Protein AF-A0A0C3DZY3-F1 (afdb_monomer)

Solvent-accessible surface area (backbone atoms only — not comparable to full-atom values): 6320 Å² total; per-residue (Å²): 112,65,68,60,52,43,50,52,50,51,50,52,54,50,50,50,52,51,51,50,52,54,48,48,47,70,69,43,46,67,50,62,74,45,89,47,28,60,56,54,51,50,45,62,48,56,30,46,71,73,83,87,64,98,53,84,82,72,63,74,78,63,90,60,77,41,73,50,21,63,63,19,78,46,62,84,58,10,46,63,17,45,40,34,46,36,51,61,51,42,72,38,86,86,43,59,75,80,40,75,56,77,84,72,85,82,128

Nearest PDB structures (foldseek):
  6nts-assembly1_B  TM=2.806E-01  e=8.497E+00  Homo sapiens

Structure (mmCIF, N/CA/C/O backbone):
data_AF-A0A0C3DZY3-F1
#
_entry.id   AF-A0A0C3DZY3-F1
#
loop_
_atom_site.group_PDB
_atom_site.id
_atom_site.type_symbol
_atom_site.label_atom_id
_atom_site.label_alt_id
_atom_site.label_comp_id
_atom_site.label_asym_id
_atom_site.label_entity_id
_atom_site.label_seq_id
_atom_site.pdbx_PDB_ins_code
_atom_site.Cartn_x
_atom_site.Cartn_y
_atom_site.Cartn_z
_atom_site.occupancy
_atom_site.B_iso_or_equiv
_atom_site.auth_seq_id
_atom_site.auth_comp_id
_atom_site.auth_asym_id
_atom_site.auth_atom_id
_atom_site.pdbx_PDB_model_num
ATOM 1 N N . LEU A 1 1 ? 7.728 0.958 -27.392 1.00 78.38 1 LEU A N 1
ATOM 2 C CA . LEU A 1 1 ? 7.209 -0.071 -26.456 1.00 78.38 1 LEU A CA 1
ATOM 3 C C . LEU A 1 1 ? 7.589 0.214 -25.000 1.00 78.38 1 LEU A C 1
ATOM 5 O O . LEU A 1 1 ? 6.711 0.138 -24.155 1.00 78.38 1 LEU A O 1
ATOM 9 N N . TRP A 1 2 ? 8.848 0.576 -24.707 1.00 82.50 2 TRP A N 1
ATOM 10 C CA . TRP A 1 2 ? 9.307 0.915 -23.348 1.00 82.50 2 TRP A CA 1
ATOM 11 C C . TRP A 1 2 ? 8.465 2.015 -22.681 1.00 82.50 2 TRP A C 1
ATOM 13 O O . TRP A 1 2 ? 7.887 1.762 -21.636 1.00 82.50 2 TRP A O 1
ATOM 23 N N . LEU A 1 3 ? 8.268 3.159 -23.349 1.00 83.75 3 LEU A N 1
ATOM 24 C CA . LEU A 1 3 ? 7.469 4.268 -22.809 1.00 83.75 3 LEU A CA 1
ATOM 25 C C . LEU A 1 3 ? 6.047 3.843 -22.402 1.00 83.75 3 LEU A C 1
ATOM 27 O O . LEU A 1 3 ? 5.589 4.187 -21.322 1.00 83.75 3 LEU A O 1
ATOM 31 N N . VAL A 1 4 ? 5.363 3.059 -23.241 1.00 87.94 4 VAL A N 1
ATOM 32 C CA . VAL A 1 4 ? 4.009 2.558 -22.941 1.00 87.94 4 VAL A CA 1
ATOM 33 C C . VAL A 1 4 ? 4.025 1.648 -21.711 1.00 87.94 4 VAL A C 1
ATOM 35 O O . VAL A 1 4 ? 3.146 1.761 -20.865 1.00 87.94 4 VAL A O 1
ATOM 38 N N . ARG A 1 5 ? 5.038 0.783 -21.573 1.00 82.94 5 ARG A N 1
ATOM 39 C CA . ARG A 1 5 ? 5.204 -0.071 -20.386 1.00 82.94 5 ARG A CA 1
ATOM 40 C C . ARG A 1 5 ? 5.460 0.756 -19.126 1.00 82.94 5 ARG A C 1
ATOM 42 O O . ARG A 1 5 ? 4.826 0.487 -18.115 1.00 82.94 5 ARG A O 1
ATOM 49 N N . SER A 1 6 ? 6.320 1.772 -19.199 1.00 81.12 6 SER A N 1
ATOM 50 C CA . SER A 1 6 ? 6.591 2.676 -18.076 1.00 81.12 6 SER A CA 1
ATOM 51 C C . SER A 1 6 ? 5.346 3.468 -17.670 1.00 81.12 6 SER A C 1
ATOM 53 O O . SER A 1 6 ? 5.049 3.553 -16.487 1.00 81.12 6 SER A O 1
ATOM 55 N N . ILE A 1 7 ? 4.573 3.983 -18.634 1.00 83.44 7 ILE A N 1
ATOM 56 C CA . ILE A 1 7 ? 3.311 4.687 -18.356 1.00 83.44 7 ILE A CA 1
ATOM 57 C C . ILE A 1 7 ? 2.300 3.750 -17.690 1.00 83.44 7 ILE A C 1
ATOM 59 O O . ILE A 1 7 ? 1.706 4.117 -16.682 1.00 83.44 7 ILE A O 1
ATOM 63 N N . LEU A 1 8 ? 2.106 2.541 -18.228 1.00 87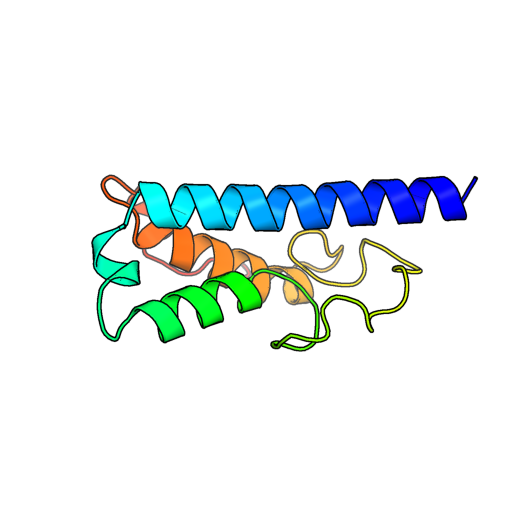.19 8 LEU A N 1
ATOM 64 C CA . LEU A 1 8 ? 1.185 1.567 -17.637 1.00 87.19 8 LEU A CA 1
ATOM 65 C C . LEU A 1 8 ? 1.608 1.194 -16.215 1.00 87.19 8 LEU A C 1
ATOM 67 O O . LEU A 1 8 ? 0.767 1.160 -15.324 1.00 87.19 8 LEU A O 1
ATOM 71 N N . TRP A 1 9 ? 2.900 0.954 -15.993 1.00 83.00 9 TRP A N 1
ATOM 72 C CA . TRP A 1 9 ? 3.432 0.660 -14.665 1.00 83.00 9 TRP A CA 1
ATOM 73 C C . TRP A 1 9 ? 3.164 1.794 -13.672 1.00 83.00 9 TRP A C 1
ATOM 75 O O . TRP A 1 9 ? 2.654 1.546 -12.581 1.00 83.00 9 TRP A O 1
ATOM 85 N N . GLU A 1 10 ? 3.431 3.040 -14.066 1.00 82.62 10 GLU A N 1
ATOM 86 C CA . GLU A 1 10 ? 3.145 4.204 -13.228 1.00 82.62 10 GLU A CA 1
ATOM 87 C C . GLU A 1 10 ? 1.651 4.363 -12.936 1.00 82.62 10 GLU A C 1
ATOM 89 O O . GLU A 1 10 ? 1.286 4.646 -11.796 1.00 82.62 10 GLU A O 1
ATOM 94 N N . LEU A 1 11 ? 0.777 4.110 -13.917 1.00 86.56 11 LEU A N 1
ATOM 95 C CA . LEU A 1 11 ? -0.672 4.121 -13.710 1.00 86.56 11 LEU A CA 1
ATOM 96 C C . LEU A 1 11 ? -1.113 3.052 -12.707 1.00 86.56 11 LEU A C 1
ATOM 98 O O . LEU A 1 11 ? -1.892 3.362 -11.811 1.00 86.56 11 LEU A O 1
ATOM 102 N N . TYR A 1 12 ? -0.599 1.824 -12.808 1.00 86.06 12 TYR A N 1
ATOM 103 C CA . TYR A 1 12 ? -0.908 0.767 -11.841 1.00 86.06 12 TYR A CA 1
ATOM 104 C C . TYR A 1 12 ? -0.416 1.118 -10.437 1.00 86.06 12 TYR A C 1
ATOM 106 O O . TYR A 1 12 ? -1.167 0.978 -9.472 1.00 86.06 12 TYR A O 1
ATOM 114 N N . LYS A 1 13 ? 0.817 1.624 -10.321 1.00 84.19 13 LYS A N 1
ATOM 115 C CA . LYS A 1 13 ? 1.394 2.064 -9.045 1.00 84.19 13 LYS A CA 1
ATOM 116 C C . LYS A 1 13 ? 0.548 3.172 -8.415 1.00 84.19 13 LYS A C 1
ATOM 118 O O . LYS A 1 13 ? 0.248 3.116 -7.225 1.00 84.19 13 LYS A O 1
ATOM 123 N N . LEU A 1 14 ? 0.146 4.163 -9.209 1.00 85.44 14 LEU A N 1
ATOM 124 C CA . LEU A 1 14 ? -0.666 5.284 -8.751 1.00 85.44 14 LEU A CA 1
ATOM 125 C C . LEU A 1 14 ? -2.082 4.844 -8.363 1.00 85.44 14 LEU A C 1
ATOM 127 O O . LEU A 1 14 ? -2.576 5.246 -7.313 1.00 85.44 14 LEU A O 1
ATOM 131 N N . ASN A 1 15 ? -2.711 3.990 -9.171 1.00 90.62 15 ASN A N 1
ATOM 132 C CA . ASN A 1 15 ? -4.035 3.450 -8.880 1.00 90.62 15 ASN A CA 1
ATOM 133 C C . ASN A 1 15 ? -4.033 2.677 -7.558 1.00 90.62 15 ASN A C 1
ATOM 135 O O . ASN A 1 15 ? -4.843 2.964 -6.683 1.00 90.62 15 ASN A O 1
ATOM 139 N N . PHE A 1 16 ? -3.053 1.790 -7.362 1.00 89.62 16 PHE A N 1
ATOM 140 C CA . PHE A 1 16 ? -2.905 1.046 -6.114 1.00 89.62 16 PHE A CA 1
ATOM 141 C C . PHE A 1 16 ? -2.697 1.967 -4.901 1.00 89.62 16 PHE A C 1
ATOM 143 O O . PHE A 1 16 ? -3.296 1.740 -3.854 1.00 89.62 16 PHE A O 1
ATOM 150 N N . ARG A 1 17 ? -1.906 3.046 -5.031 1.00 88.69 17 ARG A N 1
ATOM 151 C CA . ARG A 1 17 ? -1.749 4.057 -3.965 1.00 88.69 17 ARG A CA 1
ATOM 152 C C . ARG A 1 17 ? -3.091 4.683 -3.572 1.00 88.69 17 ARG A C 1
ATOM 154 O O . ARG A 1 17 ? -3.379 4.799 -2.382 1.00 88.69 17 ARG A O 1
ATOM 161 N N . TYR A 1 18 ? -3.902 5.086 -4.551 1.00 89.31 18 TYR A N 1
ATOM 162 C CA . TYR A 1 18 ? -5.211 5.698 -4.296 1.00 89.31 18 TYR A CA 1
ATOM 163 C C . TYR A 1 18 ? -6.219 4.709 -3.715 1.00 89.31 18 TYR A C 1
ATOM 165 O O . TYR A 1 18 ? -6.937 5.060 -2.780 1.00 89.31 18 TYR A O 1
ATOM 173 N N . GLU A 1 19 ? -6.256 3.483 -4.235 1.00 94.94 19 GLU A N 1
ATOM 174 C CA . GLU A 1 19 ? -7.107 2.415 -3.713 1.00 94.94 19 GLU A CA 1
ATOM 175 C C . GLU A 1 19 ? -6.737 2.083 -2.269 1.00 94.94 19 GLU A C 1
ATOM 177 O O . GLU A 1 19 ? -7.619 2.045 -1.416 1.00 94.94 19 GLU A O 1
ATOM 182 N N . LEU A 1 20 ? -5.443 1.934 -1.967 1.00 94.19 20 LEU A N 1
ATOM 183 C CA . LEU A 1 20 ? -4.971 1.672 -0.611 1.00 94.19 20 LEU A CA 1
ATOM 184 C C . LEU A 1 20 ? -5.317 2.821 0.342 1.00 94.19 20 LEU A C 1
ATOM 186 O O . LEU A 1 20 ? -5.773 2.572 1.450 1.00 94.19 20 LEU A O 1
ATOM 190 N N . TYR A 1 21 ? -5.161 4.071 -0.096 1.00 92.38 21 TYR A N 1
ATOM 191 C CA . TYR A 1 21 ? -5.549 5.250 0.683 1.00 92.38 21 TYR A CA 1
ATOM 192 C C . TYR A 1 21 ? -7.049 5.304 0.979 1.00 92.38 21 TYR A C 1
ATOM 194 O O . TYR A 1 21 ? -7.452 5.542 2.118 1.00 92.38 21 TYR A O 1
ATOM 202 N N . ALA A 1 22 ? -7.888 5.088 -0.035 1.00 94.44 22 ALA A N 1
ATOM 203 C CA . ALA A 1 22 ? -9.336 5.075 0.136 1.00 94.44 22 ALA A CA 1
ATOM 204 C C . ALA A 1 22 ? -9.782 3.915 1.038 1.00 94.44 22 ALA A C 1
ATOM 206 O O . ALA A 1 22 ? -10.660 4.088 1.888 1.00 94.44 22 ALA A O 1
ATOM 207 N N . LEU A 1 23 ? -9.152 2.751 0.874 1.00 96.06 23 LEU A N 1
ATOM 208 C CA . LEU A 1 23 ? -9.425 1.558 1.659 1.00 96.06 23 LEU A CA 1
ATOM 209 C C . LEU A 1 23 ? -9.043 1.760 3.126 1.00 96.06 23 LEU A C 1
ATOM 211 O O . LEU A 1 23 ? -9.878 1.552 4.000 1.00 96.06 23 LEU A O 1
ATOM 215 N N . ASP A 1 24 ? -7.833 2.247 3.391 1.00 95.31 24 ASP A N 1
ATOM 216 C CA . ASP A 1 24 ? -7.352 2.533 4.740 1.00 95.31 24 ASP A CA 1
ATOM 217 C C . ASP A 1 24 ? -8.257 3.549 5.457 1.00 95.31 24 ASP A C 1
ATOM 219 O O . ASP A 1 24 ? -8.697 3.314 6.581 1.00 95.31 24 ASP A O 1
ATOM 223 N N . ARG A 1 25 ? -8.672 4.616 4.762 1.00 93.38 25 ARG A N 1
ATOM 224 C CA . ARG A 1 25 ? -9.658 5.580 5.279 1.00 93.38 25 ARG A CA 1
ATOM 225 C C . ARG A 1 25 ? -11.006 4.979 5.632 1.00 93.38 25 ARG A C 1
ATOM 227 O O . ARG A 1 25 ? -11.654 5.443 6.565 1.00 93.38 25 ARG A O 1
ATOM 234 N N . THR A 1 26 ? -11.447 3.997 4.858 1.00 95.12 26 THR A N 1
ATOM 235 C CA . THR A 1 26 ? -12.743 3.347 5.065 1.00 95.12 26 THR A CA 1
ATOM 236 C C . THR A 1 26 ? -12.683 2.361 6.229 1.00 95.12 26 THR A C 1
ATOM 238 O O . THR A 1 26 ? -13.655 2.224 6.965 1.00 95.12 26 THR A O 1
ATOM 241 N N . ILE A 1 27 ? -11.548 1.682 6.399 1.00 94.88 27 ILE A N 1
ATOM 242 C CA . ILE A 1 27 ? -11.365 0.636 7.405 1.00 94.88 27 ILE A CA 1
ATOM 243 C C . ILE A 1 27 ? -11.048 1.219 8.790 1.00 94.88 27 ILE A C 1
ATOM 245 O O . ILE A 1 27 ? -11.596 0.741 9.782 1.00 94.88 27 ILE A O 1
ATOM 249 N N . VAL A 1 28 ? -10.198 2.248 8.868 1.00 92.44 28 VAL A N 1
ATOM 250 C CA . VAL A 1 28 ? -9.803 2.908 10.128 1.00 92.44 28 VAL A CA 1
ATOM 251 C C . VAL A 1 28 ? -10.155 4.405 10.127 1.00 92.44 28 VAL A C 1
ATOM 253 O O . VAL A 1 28 ? -9.271 5.254 10.263 1.00 92.44 28 VAL A O 1
ATOM 256 N N . PRO A 1 29 ? -11.442 4.781 9.984 1.00 92.06 29 PRO A N 1
ATOM 257 C CA . PRO A 1 29 ? -11.844 6.184 9.839 1.00 92.06 29 PRO A CA 1
ATOM 258 C C . PRO A 1 29 ? -11.432 7.058 11.034 1.00 92.06 29 PRO A C 1
ATOM 260 O O . PRO A 1 29 ? -11.100 8.230 10.851 1.00 92.06 29 PRO A O 1
ATOM 263 N N . ASP A 1 30 ? -11.374 6.486 12.240 1.00 89.62 30 ASP A N 1
ATOM 264 C CA . ASP A 1 30 ? -10.990 7.197 13.464 1.00 89.62 30 ASP A CA 1
ATOM 265 C C . ASP A 1 30 ? -9.525 7.669 13.436 1.00 89.62 30 ASP A C 1
ATOM 267 O O . ASP A 1 30 ? -9.228 8.803 13.824 1.00 89.62 30 ASP A O 1
ATOM 271 N N . CYS A 1 31 ? -8.606 6.867 12.885 1.00 85.56 31 CYS A N 1
ATOM 272 C CA . CYS A 1 31 ? -7.203 7.265 12.705 1.00 85.56 31 CYS A CA 1
ATOM 273 C C . CYS A 1 31 ? -7.069 8.468 11.757 1.00 85.56 31 CYS A C 1
ATOM 275 O O . CYS A 1 31 ? -6.152 9.275 11.892 1.00 85.56 31 CYS A O 1
ATOM 277 N N . TRP A 1 32 ? -8.011 8.641 10.825 1.00 88.12 32 TRP A N 1
ATOM 278 C CA . TRP A 1 32 ? -8.029 9.756 9.875 1.00 88.12 32 TRP A CA 1
ATOM 279 C C . TRP A 1 32 ? -8.772 11.000 10.371 1.00 88.12 32 TRP A C 1
ATOM 281 O O . TRP A 1 32 ? -8.577 12.080 9.809 1.00 88.12 32 TRP A O 1
ATOM 291 N N . ALA A 1 33 ? -9.608 10.870 11.402 1.00 86.50 33 ALA A N 1
ATOM 292 C CA . ALA A 1 33 ? -10.352 11.974 12.008 1.00 86.50 33 ALA A CA 1
ATOM 293 C C . ALA A 1 33 ? -9.608 12.646 13.180 1.00 86.50 33 ALA A C 1
ATOM 295 O O . ALA A 1 33 ? -10.016 13.708 13.649 1.00 86.50 33 ALA A O 1
ATOM 296 N N . THR A 1 34 ? -8.523 12.037 13.659 1.00 86.94 34 THR A N 1
ATOM 297 C CA . THR A 1 34 ? -7.764 12.470 14.841 1.00 86.94 34 THR A CA 1
ATOM 298 C C . THR A 1 34 ? -6.417 13.099 14.468 1.00 86.94 34 THR A C 1
ATOM 300 O O . THR A 1 34 ? -6.067 13.260 13.296 1.00 86.94 34 THR A O 1
ATOM 303 N N . SER A 1 35 ? -5.613 13.452 15.477 1.00 82.69 35 SER A N 1
ATOM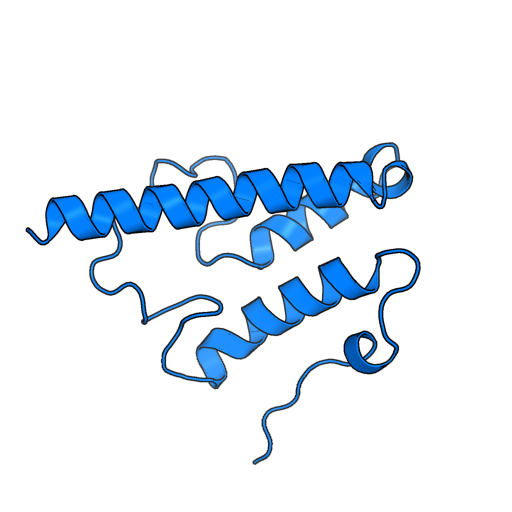 304 C CA . SER A 1 35 ? -4.227 13.901 15.286 1.00 82.69 35 SER A CA 1
ATOM 305 C C . SER A 1 35 ? -3.316 12.839 14.656 1.00 82.69 35 SER A C 1
ATOM 307 O O . SER A 1 35 ? -2.226 13.179 14.196 1.00 82.69 35 SER A O 1
ATOM 309 N N . GLU A 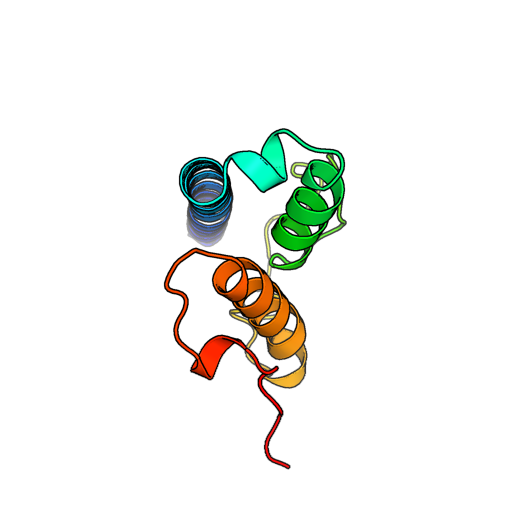1 36 ? -3.748 11.575 14.609 1.00 85.00 36 GLU A N 1
ATOM 310 C CA . GLU A 1 36 ? -2.997 10.458 14.024 1.00 85.00 36 GLU A CA 1
ATOM 311 C C . GLU A 1 36 ? -3.024 10.450 12.491 1.00 85.00 36 GLU A C 1
ATOM 313 O O . GLU A 1 36 ? -2.177 9.808 11.872 1.00 85.00 36 GLU A O 1
ATOM 318 N N . ALA A 1 37 ? -3.902 11.238 11.860 1.00 87.25 37 ALA A N 1
ATOM 319 C CA . ALA A 1 37 ? -4.059 11.267 10.407 1.00 87.25 37 ALA A CA 1
ATOM 320 C C . ALA A 1 37 ? -2.746 11.575 9.669 1.00 87.25 37 ALA A C 1
ATOM 322 O O . ALA A 1 37 ? -2.479 11.038 8.595 1.00 87.25 37 ALA A O 1
ATOM 323 N N . ARG A 1 38 ? -1.887 12.421 10.257 1.00 87.31 38 ARG A N 1
ATOM 324 C CA . ARG A 1 38 ? -0.566 12.739 9.694 1.00 87.31 38 ARG A CA 1
ATOM 325 C C . ARG A 1 38 ? 0.393 11.554 9.779 1.00 87.31 38 ARG A C 1
ATOM 327 O O . ARG A 1 38 ? 1.153 11.329 8.838 1.00 87.31 38 ARG A O 1
ATOM 334 N N . SER A 1 39 ? 0.364 10.814 10.884 1.00 88.50 39 SER A N 1
ATOM 335 C CA . SER A 1 39 ? 1.179 9.612 11.071 1.00 88.50 39 SER A CA 1
ATOM 336 C C . SER A 1 39 ? 0.729 8.518 10.107 1.00 88.50 39 SER A C 1
ATOM 338 O O . SER A 1 39 ? 1.565 7.964 9.401 1.00 88.50 39 SER A O 1
ATOM 340 N N . GLN A 1 40 ? -0.586 8.312 9.973 1.00 90.25 40 GLN A N 1
ATOM 341 C CA . GLN A 1 40 ? -1.169 7.365 9.021 1.00 90.25 40 GLN A CA 1
ATOM 342 C C . GLN A 1 40 ? -0.807 7.715 7.574 1.00 90.25 40 GLN A C 1
ATOM 344 O O . GLN A 1 40 ? -0.383 6.861 6.800 1.00 90.25 40 GLN A O 1
ATOM 349 N N . GLN A 1 41 ? -0.888 8.999 7.214 1.00 89.81 41 GLN A N 1
ATOM 350 C CA . GLN A 1 41 ? -0.478 9.467 5.895 1.00 89.81 41 GLN A CA 1
ATOM 351 C C . GLN A 1 41 ? 1.026 9.261 5.653 1.00 89.81 41 GLN A C 1
ATOM 353 O O . GLN A 1 41 ? 1.418 8.827 4.572 1.00 89.81 41 GLN A O 1
ATOM 358 N N . THR A 1 42 ? 1.869 9.549 6.649 1.00 89.62 42 THR A N 1
ATOM 359 C CA . THR A 1 42 ? 3.321 9.315 6.567 1.00 89.62 42 THR A CA 1
ATOM 360 C C . THR A 1 42 ? 3.631 7.835 6.357 1.00 89.62 42 THR A C 1
ATOM 362 O O . THR A 1 42 ? 4.427 7.498 5.483 1.00 89.62 42 THR A O 1
ATOM 365 N N . LEU A 1 43 ? 2.966 6.956 7.109 1.00 91.56 43 LEU A N 1
ATOM 366 C CA . LEU A 1 43 ? 3.107 5.510 6.982 1.00 91.56 43 LEU A CA 1
ATOM 367 C C . LEU A 1 43 ? 2.647 5.017 5.606 1.00 91.56 43 LEU A C 1
ATOM 369 O O . LEU A 1 43 ? 3.330 4.222 4.972 1.00 91.56 43 LEU A O 1
ATOM 373 N N . LEU A 1 44 ? 1.533 5.538 5.088 1.00 91.44 44 LEU A N 1
ATOM 374 C CA . LEU A 1 44 ? 1.065 5.173 3.754 1.00 91.44 44 LEU A CA 1
ATOM 375 C C . LEU A 1 44 ? 2.068 5.582 2.668 1.00 91.44 44 LEU A C 1
ATOM 377 O O . LEU A 1 44 ? 2.335 4.818 1.741 1.00 91.44 44 LEU A O 1
ATOM 381 N N . HIS A 1 45 ? 2.654 6.776 2.783 1.00 88.31 45 HIS A N 1
ATOM 382 C CA . HIS A 1 45 ? 3.677 7.235 1.846 1.00 88.31 45 HIS A CA 1
ATOM 383 C C . HIS A 1 45 ? 4.966 6.410 1.929 1.00 88.31 45 HIS A C 1
ATOM 385 O O . HIS A 1 45 ? 5.568 6.151 0.889 1.00 88.31 45 HIS A O 1
ATOM 391 N N . SER A 1 46 ? 5.365 5.947 3.118 1.00 90.25 46 SER A N 1
ATOM 392 C CA . SER A 1 46 ? 6.606 5.184 3.308 1.00 90.25 46 SER A CA 1
ATOM 393 C C . SER A 1 46 ? 6.573 3.769 2.709 1.00 90.25 46 SER A C 1
ATOM 395 O O . SER A 1 46 ? 7.618 3.131 2.581 1.00 90.25 46 SER A O 1
ATOM 397 N N . ILE A 1 47 ? 5.402 3.269 2.300 1.00 91.81 47 ILE A N 1
ATOM 398 C CA . ILE A 1 47 ? 5.232 1.986 1.588 1.00 91.81 47 ILE A CA 1
ATOM 399 C C . ILE A 1 47 ? 5.797 2.047 0.168 1.00 91.81 47 ILE A C 1
ATOM 401 O O . ILE A 1 47 ? 6.139 1.022 -0.429 1.00 91.81 47 ILE A O 1
ATOM 405 N N . PHE A 1 48 ? 5.908 3.247 -0.393 1.00 87.06 48 PHE A N 1
ATOM 406 C CA . PHE A 1 48 ? 6.311 3.431 -1.772 1.00 87.06 48 PHE A CA 1
ATOM 407 C C . PHE A 1 48 ? 7.689 4.087 -1.866 1.00 87.06 48 PHE A C 1
ATOM 409 O O . PHE A 1 48 ? 7.998 4.982 -1.084 1.00 87.06 48 PHE A O 1
ATOM 416 N N . PRO A 1 49 ? 8.524 3.675 -2.834 1.00 83.06 49 PRO A N 1
ATOM 417 C CA . PRO A 1 49 ? 9.772 4.371 -3.102 1.00 83.06 49 PRO A CA 1
ATOM 418 C C . PRO A 1 49 ? 9.471 5.770 -3.649 1.00 83.06 49 PRO A C 1
ATOM 420 O O . PRO A 1 49 ? 8.510 5.931 -4.412 1.00 83.06 49 PRO A O 1
ATOM 423 N N . GLY A 1 50 ? 10.285 6.748 -3.245 1.00 75.94 50 GLY A N 1
ATOM 424 C CA . GLY A 1 50 ? 10.108 8.146 -3.628 1.00 75.94 50 GLY A CA 1
ATOM 425 C C . GLY A 1 50 ? 10.318 9.145 -2.493 1.00 75.94 50 GLY A C 1
ATOM 426 O O . GLY A 1 50 ? 10.294 8.770 -1.318 1.00 75.94 50 GLY A O 1
ATOM 427 N N . GLU A 1 51 ? 10.519 10.422 -2.828 1.00 56.66 51 GLU A N 1
ATOM 428 C CA . GLU A 1 51 ? 10.560 11.481 -1.814 1.00 56.66 51 GLU A CA 1
ATOM 429 C C . GLU A 1 51 ? 9.153 11.693 -1.244 1.00 56.66 51 GLU A C 1
ATOM 431 O O . GLU A 1 51 ? 8.193 12.041 -1.935 1.00 56.66 51 GLU A O 1
ATOM 436 N N . SER A 1 52 ? 9.039 11.449 0.060 1.00 55.06 52 SER A N 1
ATOM 437 C CA . SER A 1 52 ? 7.841 11.680 0.857 1.00 55.06 52 SER A CA 1
ATOM 438 C C . SER A 1 52 ? 7.434 13.156 0.809 1.00 55.06 52 SER A C 1
ATOM 440 O O . SER A 1 52 ? 7.846 13.950 1.653 1.00 55.06 52 SER A O 1
ATOM 442 N N . GLY A 1 53 ? 6.565 13.521 -0.131 1.00 46.38 53 GLY A N 1
ATOM 443 C CA . GLY A 1 53 ? 5.766 14.737 -0.021 1.00 46.38 53 GLY A CA 1
ATOM 444 C C . GLY A 1 53 ? 5.472 15.405 -1.348 1.00 46.38 53 GLY A C 1
ATOM 445 O O . GLY A 1 53 ? 6.394 15.889 -1.978 1.00 46.38 53 GLY A O 1
ATOM 446 N N . LEU A 1 54 ? 4.178 15.490 -1.691 1.00 45.41 54 LEU A N 1
ATOM 447 C CA . LEU A 1 54 ? 3.488 16.431 -2.603 1.00 45.41 54 LEU A CA 1
ATOM 448 C C . LEU A 1 54 ? 4.049 16.675 -4.029 1.00 45.41 54 LEU A C 1
ATOM 450 O O . LEU A 1 54 ? 3.283 17.068 -4.904 1.00 45.41 54 LEU A O 1
ATOM 454 N N . GLY A 1 55 ? 5.310 16.370 -4.319 1.00 51.94 55 GLY A N 1
ATOM 455 C CA . GLY A 1 55 ? 5.974 16.342 -5.618 1.00 51.94 55 GLY A CA 1
ATOM 456 C C . GLY A 1 55 ? 5.884 14.968 -6.276 1.00 51.94 55 GLY A C 1
ATOM 457 O O . GLY A 1 55 ? 6.831 14.518 -6.907 1.00 51.94 55 GLY A O 1
ATOM 458 N N . MET A 1 56 ? 4.727 14.308 -6.153 1.00 54.06 56 MET A N 1
ATOM 459 C CA . MET A 1 56 ? 4.441 12.982 -6.729 1.00 54.06 56 MET A CA 1
ATOM 460 C C . MET A 1 56 ? 4.590 12.941 -8.265 1.00 54.06 56 MET A C 1
ATOM 462 O O . MET A 1 56 ? 4.646 11.871 -8.858 1.00 54.06 56 MET A O 1
ATOM 466 N N . TRP A 1 57 ? 4.655 14.115 -8.896 1.00 55.75 57 TRP A N 1
ATOM 467 C CA . TRP A 1 57 ? 4.774 14.328 -10.340 1.00 55.75 57 TRP A CA 1
ATOM 468 C C . TRP A 1 57 ? 6.196 14.681 -10.794 1.00 55.75 57 TRP A C 1
ATOM 470 O O . TRP A 1 57 ? 6.433 14.812 -11.993 1.00 55.75 57 TRP A O 1
ATOM 480 N N . SER A 1 58 ? 7.125 14.869 -9.854 1.00 60.03 58 SER A N 1
ATOM 481 C CA . SER A 1 58 ? 8.510 15.253 -10.146 1.00 60.03 58 SER A CA 1
ATOM 482 C C . SER A 1 58 ? 9.437 14.047 -10.304 1.00 60.03 58 SER A C 1
ATOM 484 O O . SER A 1 58 ? 10.586 14.209 -10.713 1.00 60.03 58 SER A O 1
ATOM 486 N N . GLU A 1 59 ? 8.959 12.841 -9.987 1.00 66.50 59 GLU A N 1
ATOM 487 C CA . GLU A 1 59 ? 9.746 11.622 -10.139 1.00 66.50 59 GLU A CA 1
ATOM 488 C C . GLU A 1 59 ? 9.876 11.235 -11.617 1.00 66.50 59 GLU A C 1
ATOM 490 O O . GLU A 1 59 ? 8.884 11.218 -12.354 1.00 66.50 59 GLU A O 1
ATOM 495 N N . PRO A 1 60 ? 11.094 10.908 -12.083 1.00 69.12 60 PRO A N 1
ATOM 496 C CA . PRO A 1 60 ? 11.271 10.398 -13.429 1.00 69.12 60 PRO A CA 1
ATOM 497 C C . PRO A 1 60 ? 10.548 9.057 -13.577 1.00 69.12 60 PRO A C 1
ATOM 499 O O . PRO A 1 60 ? 10.493 8.260 -12.639 1.00 69.12 60 PRO A O 1
ATOM 502 N N . LEU A 1 61 ? 10.056 8.771 -14.789 1.00 71.56 61 LEU A N 1
ATOM 503 C CA . LEU A 1 61 ? 9.571 7.430 -15.119 1.00 71.56 61 LEU A CA 1
ATOM 504 C C . LEU A 1 61 ? 10.652 6.403 -14.745 1.00 71.56 61 LEU A C 1
ATOM 506 O O . LEU A 1 61 ? 11.814 6.591 -15.138 1.00 71.56 61 LEU A O 1
ATOM 510 N N . PRO A 1 62 ? 10.302 5.324 -14.025 1.00 65.00 62 PRO A N 1
ATOM 511 C CA . PRO A 1 62 ? 11.277 4.333 -13.613 1.00 65.00 62 PRO A CA 1
ATOM 512 C C . PRO A 1 62 ? 11.933 3.737 -14.852 1.00 65.00 62 PRO A C 1
ATOM 514 O O . PRO A 1 62 ? 11.265 3.256 -15.776 1.00 65.00 62 PRO A O 1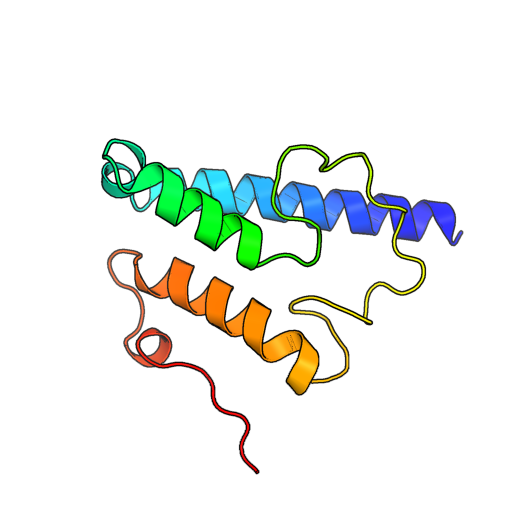
ATOM 517 N N . ARG A 1 63 ? 13.265 3.805 -14.875 1.00 66.31 63 ARG A N 1
ATOM 518 C CA . ARG A 1 63 ? 14.073 3.136 -15.896 1.00 66.31 63 ARG A CA 1
ATOM 519 C C . ARG A 1 63 ? 14.088 1.634 -15.650 1.00 66.31 63 ARG A C 1
ATOM 521 O O . ARG A 1 63 ? 13.938 0.876 -16.607 1.00 66.31 63 ARG A O 1
ATOM 528 N N . GLU A 1 64 ? 14.135 1.249 -14.377 1.00 71.19 64 GLU A N 1
ATOM 529 C CA . GLU A 1 64 ? 14.123 -0.133 -13.913 1.00 71.19 64 GLU A CA 1
ATOM 530 C C . GLU A 1 64 ? 13.116 -0.292 -12.754 1.00 71.19 64 GLU A C 1
ATOM 532 O O . GLU A 1 64 ? 13.382 0.107 -11.622 1.00 71.19 64 GLU A O 1
ATOM 537 N N . PRO A 1 65 ? 11.917 -0.849 -13.004 1.00 63.03 65 PRO A N 1
ATOM 538 C CA . PRO A 1 65 ? 10.845 -0.924 -12.003 1.00 63.03 65 PRO A CA 1
ATOM 539 C C . PRO A 1 65 ? 11.130 -1.882 -10.830 1.00 63.03 65 PRO A C 1
ATOM 541 O O . PRO A 1 65 ? 10.322 -1.956 -9.907 1.00 63.03 65 PRO A O 1
ATOM 544 N N . HIS A 1 66 ? 12.255 -2.604 -10.854 1.00 70.25 66 HIS A N 1
ATOM 545 C CA . HIS A 1 66 ? 12.631 -3.628 -9.873 1.00 70.25 66 HIS A CA 1
ATOM 546 C C . HIS A 1 66 ? 13.860 -3.256 -9.024 1.00 70.25 66 HIS A C 1
ATOM 548 O O . HIS A 1 66 ? 14.418 -4.113 -8.336 1.00 70.25 66 HIS A O 1
ATOM 554 N N . GLU A 1 67 ? 14.299 -1.996 -9.060 1.00 79.00 67 GLU A N 1
ATOM 555 C CA . GLU A 1 67 ? 15.426 -1.527 -8.242 1.00 79.00 67 GLU A CA 1
ATOM 556 C C . GLU A 1 67 ? 15.010 -1.143 -6.814 1.00 79.00 67 GLU A C 1
ATOM 558 O O . GLU A 1 67 ? 15.823 -1.247 -5.901 1.00 79.00 67 GLU A O 1
ATOM 563 N N . LEU A 1 68 ? 13.762 -0.707 -6.599 1.00 83.56 68 LEU A N 1
ATOM 564 C CA . LEU A 1 68 ? 13.281 -0.142 -5.330 1.00 83.56 68 LEU A CA 1
ATOM 565 C C . LEU A 1 68 ? 11.819 -0.521 -5.035 1.00 83.56 68 LEU A C 1
ATOM 567 O O . LEU A 1 68 ? 11.060 -0.912 -5.923 1.00 83.56 68 LEU A O 1
ATOM 571 N N . GLY A 1 69 ? 11.401 -0.340 -3.779 1.00 86.88 69 GLY A N 1
ATOM 572 C CA . GLY A 1 69 ? 10.037 -0.626 -3.332 1.00 86.88 69 GLY A CA 1
ATOM 573 C C . GLY A 1 69 ? 9.799 -2.101 -3.005 1.00 86.88 69 GLY A C 1
ATOM 574 O O . GLY A 1 69 ? 10.710 -2.923 -3.032 1.00 86.88 69 GLY A O 1
ATOM 575 N N . MET A 1 70 ? 8.542 -2.460 -2.735 1.00 87.69 70 MET A N 1
ATOM 576 C CA . MET A 1 70 ? 8.148 -3.841 -2.400 1.00 87.69 70 MET A CA 1
ATOM 577 C C . MET A 1 70 ? 8.421 -4.860 -3.520 1.00 87.69 70 MET A C 1
ATOM 579 O O . MET A 1 70 ? 8.457 -6.058 -3.262 1.00 87.69 70 MET A O 1
ATOM 583 N N . CYS A 1 71 ? 8.588 -4.394 -4.760 1.00 84.56 71 CYS A N 1
ATOM 584 C CA . CYS A 1 71 ? 8.867 -5.229 -5.930 1.00 84.56 71 CYS A CA 1
ATOM 585 C C . CYS A 1 71 ? 10.358 -5.251 -6.311 1.00 84.56 71 CYS A C 1
ATOM 587 O O . CYS A 1 71 ? 10.683 -5.674 -7.425 1.00 84.56 71 CYS A O 1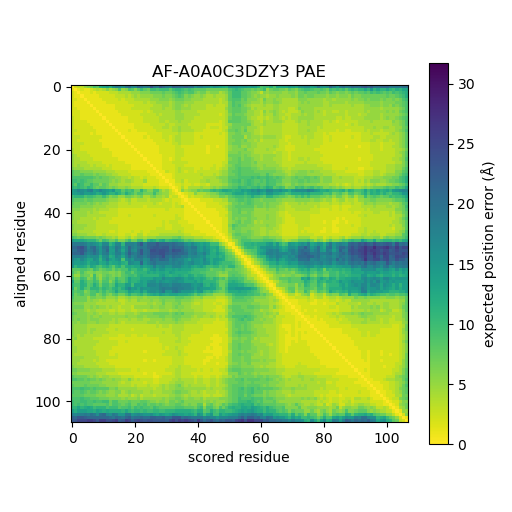
ATOM 589 N N . ALA A 1 72 ? 11.244 -4.769 -5.431 1.00 88.62 72 ALA A N 1
ATOM 590 C CA . ALA A 1 72 ? 12.680 -4.805 -5.666 1.00 88.62 72 ALA A CA 1
ATOM 591 C C . ALA A 1 72 ? 13.202 -6.250 -5.744 1.00 88.62 72 ALA A C 1
ATOM 593 O O . ALA A 1 72 ? 12.706 -7.141 -5.054 1.00 88.62 72 ALA A O 1
ATOM 594 N N . HIS A 1 73 ? 14.228 -6.483 -6.566 1.00 88.75 73 HIS A N 1
ATOM 595 C CA . HIS A 1 73 ? 14.860 -7.803 -6.679 1.00 88.75 73 HIS A CA 1
ATOM 596 C C . HIS A 1 73 ? 15.597 -8.231 -5.404 1.00 88.75 73 HIS A C 1
ATOM 598 O O . HIS A 1 73 ? 15.640 -9.418 -5.085 1.00 88.75 73 HIS A O 1
ATOM 604 N N . SER A 1 74 ? 16.187 -7.271 -4.690 1.00 90.44 74 SER A N 1
ATOM 605 C CA . SER A 1 74 ? 16.865 -7.508 -3.418 1.00 90.44 74 SER A CA 1
ATOM 606 C C . SER A 1 74 ? 15.856 -7.463 -2.276 1.00 90.44 74 SER A C 1
ATOM 608 O O . SER A 1 74 ? 15.120 -6.485 -2.114 1.00 90.44 74 SER A O 1
ATOM 610 N N . MET A 1 75 ? 15.860 -8.514 -1.455 1.00 90.00 75 MET A N 1
ATOM 611 C CA . MET A 1 75 ? 15.038 -8.569 -0.249 1.00 90.00 75 MET A CA 1
ATOM 612 C C . MET A 1 75 ? 15.440 -7.457 0.720 1.00 90.00 75 MET A C 1
ATOM 614 O O . MET A 1 75 ? 14.576 -6.824 1.310 1.00 90.00 75 MET A O 1
ATOM 618 N N . GLU A 1 76 ? 16.735 -7.172 0.838 1.00 91.44 76 GLU A N 1
ATOM 619 C CA . GLU A 1 76 ? 17.285 -6.104 1.675 1.00 91.44 76 GLU A CA 1
ATOM 620 C C . GLU A 1 76 ? 16.673 -4.743 1.320 1.00 91.44 76 GLU A C 1
ATOM 622 O O . GLU A 1 76 ? 16.347 -3.956 2.208 1.00 91.44 76 GLU A O 1
ATOM 627 N N . VAL A 1 77 ? 16.474 -4.487 0.024 1.00 90.50 77 VAL A N 1
ATOM 628 C CA . VAL A 1 77 ? 15.863 -3.253 -0.481 1.00 90.50 77 VAL A CA 1
ATOM 629 C C . VAL A 1 77 ? 14.340 -3.268 -0.345 1.00 90.50 77 VAL A C 1
ATOM 631 O O . VAL A 1 77 ? 13.749 -2.239 -0.023 1.00 90.50 77 VAL A O 1
ATOM 634 N N . ALA A 1 78 ? 13.686 -4.410 -0.569 1.00 91.62 78 ALA A N 1
ATOM 635 C CA . ALA A 1 78 ? 12.229 -4.524 -0.488 1.00 91.62 78 ALA A CA 1
ATOM 636 C C . ALA A 1 78 ? 11.701 -4.488 0.956 1.00 91.62 78 ALA A C 1
ATOM 638 O O . ALA A 1 78 ? 10.611 -3.967 1.214 1.00 91.62 78 ALA A O 1
ATOM 639 N N . LEU A 1 79 ? 12.469 -5.035 1.902 1.00 93.50 79 LEU A N 1
ATOM 640 C CA . LEU A 1 79 ? 12.033 -5.321 3.266 1.00 93.50 79 LEU A CA 1
ATOM 641 C C . LEU A 1 79 ? 11.497 -4.100 4.033 1.00 93.50 79 LEU A C 1
ATOM 643 O O . LEU A 1 79 ? 10.472 -4.258 4.700 1.00 93.50 79 LEU A O 1
ATOM 647 N N . PRO A 1 80 ? 12.097 -2.894 3.960 1.00 93.00 80 PRO A N 1
ATOM 648 C CA . PRO A 1 80 ? 11.542 -1.708 4.612 1.00 93.00 80 PRO A CA 1
ATOM 649 C C . PRO A 1 80 ? 10.130 -1.378 4.114 1.00 93.00 80 PRO A C 1
ATOM 651 O O . PRO A 1 80 ? 9.223 -1.191 4.919 1.00 93.00 80 PRO A O 1
ATOM 654 N N . TYR A 1 81 ? 9.911 -1.398 2.798 1.00 92.62 81 TYR A N 1
ATOM 655 C CA . TYR A 1 81 ? 8.610 -1.103 2.192 1.00 92.62 81 TYR A CA 1
ATOM 656 C C . TYR A 1 81 ? 7.560 -2.160 2.543 1.00 92.62 81 TYR A C 1
ATOM 658 O O . TYR A 1 81 ? 6.426 -1.825 2.880 1.00 92.62 81 TYR A O 1
ATOM 666 N N 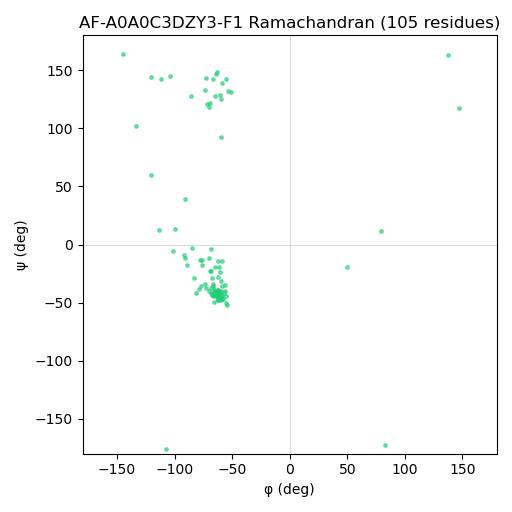. VAL A 1 82 ? 7.953 -3.439 2.525 1.00 93.69 82 VAL A N 1
ATOM 667 C CA . VAL A 1 82 ? 7.091 -4.556 2.944 1.00 93.69 82 VAL A CA 1
ATOM 668 C C . VAL A 1 82 ? 6.718 -4.423 4.419 1.00 93.69 82 VAL A C 1
ATOM 670 O O . VAL A 1 82 ? 5.565 -4.639 4.786 1.00 93.69 82 VAL A O 1
ATOM 673 N N . ASN A 1 83 ? 7.667 -4.038 5.274 1.00 95.19 83 ASN A N 1
ATOM 674 C CA . ASN A 1 83 ? 7.403 -3.840 6.693 1.00 95.19 83 ASN A CA 1
ATOM 675 C C . ASN A 1 83 ? 6.493 -2.639 6.963 1.00 95.19 83 ASN A C 1
ATOM 677 O O . ASN A 1 83 ? 5.622 -2.772 7.818 1.00 95.19 83 ASN A O 1
ATOM 681 N N . ASN A 1 84 ? 6.629 -1.542 6.215 1.00 94.44 84 ASN A N 1
ATOM 682 C CA . ASN A 1 84 ? 5.723 -0.393 6.299 1.00 94.44 84 ASN A CA 1
ATOM 683 C C . ASN A 1 84 ? 4.305 -0.774 5.850 1.00 94.44 84 ASN A C 1
ATOM 685 O O . ASN A 1 84 ? 3.323 -0.413 6.494 1.00 94.44 84 ASN A O 1
ATOM 689 N N . PHE A 1 85 ? 4.182 -1.572 4.782 1.00 94.88 85 PHE A N 1
ATOM 690 C CA . PHE A 1 85 ? 2.880 -2.0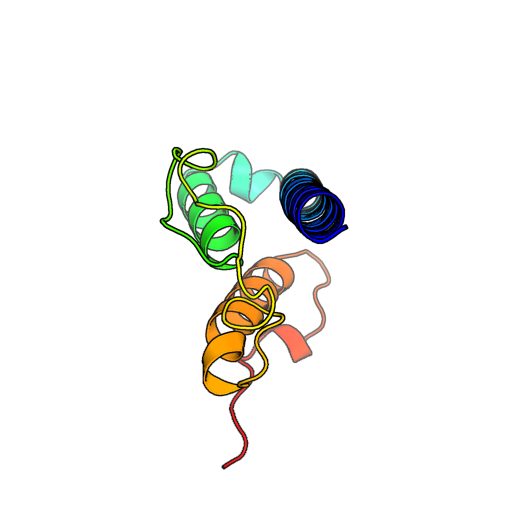63 4.323 1.00 94.88 85 PHE A CA 1
ATOM 691 C C . PHE A 1 85 ? 2.240 -2.982 5.361 1.00 94.88 85 PHE A C 1
ATOM 693 O O . PHE A 1 85 ? 1.065 -2.845 5.688 1.00 94.88 85 PHE A O 1
ATOM 700 N N . ARG A 1 86 ? 3.034 -3.883 5.941 1.00 95.56 86 ARG A N 1
ATOM 701 C CA . ARG A 1 86 ? 2.613 -4.767 7.028 1.00 95.56 86 ARG A CA 1
ATOM 702 C C . ARG A 1 86 ? 2.176 -3.986 8.267 1.00 95.56 86 ARG A C 1
ATOM 704 O O . ARG A 1 86 ? 1.181 -4.361 8.873 1.00 95.56 86 ARG A O 1
ATOM 711 N N . GLU A 1 87 ? 2.878 -2.914 8.624 1.00 94.81 87 GLU A N 1
ATOM 712 C CA . GLU A 1 87 ? 2.503 -2.026 9.728 1.00 94.81 87 GLU A CA 1
ATOM 713 C C . GLU A 1 87 ? 1.147 -1.354 9.473 1.00 94.81 87 GLU A C 1
ATOM 715 O O . GLU A 1 87 ? 0.272 -1.440 10.334 1.00 94.81 87 GLU A O 1
ATOM 720 N N . LEU A 1 88 ? 0.919 -0.816 8.267 1.00 94.81 88 LEU A N 1
ATOM 721 C CA . LEU A 1 88 ? -0.374 -0.239 7.877 1.00 94.81 88 LEU A CA 1
ATOM 722 C C . LEU A 1 88 ? -1.512 -1.257 8.050 1.00 94.81 88 LEU A C 1
ATOM 724 O O . LEU A 1 88 ? -2.510 -0.984 8.711 1.00 94.81 88 LEU A O 1
ATOM 728 N N . LEU A 1 89 ? -1.328 -2.463 7.506 1.00 95.19 89 LEU A N 1
ATOM 729 C CA . LEU A 1 89 ? -2.330 -3.526 7.583 1.00 95.19 89 LEU A CA 1
ATOM 730 C C . LEU A 1 89 ? -2.539 -4.049 9.009 1.00 95.19 89 LEU A C 1
ATOM 732 O O . LEU A 1 89 ? -3.630 -4.506 9.334 1.00 95.19 89 LEU A O 1
ATOM 736 N N . SER A 1 90 ? -1.517 -4.000 9.867 1.00 94.75 90 SER A N 1
ATOM 737 C CA . SER A 1 90 ? -1.614 -4.471 11.255 1.00 94.75 90 SER A CA 1
ATOM 738 C C . SER A 1 90 ? -2.529 -3.604 12.125 1.00 94.75 90 SER A C 1
ATOM 740 O O . SER A 1 90 ? -3.062 -4.096 13.120 1.00 94.75 90 SER A O 1
ATOM 742 N N . ALA A 1 91 ? -2.740 -2.344 11.726 1.00 91.75 91 ALA A N 1
ATOM 743 C CA . ALA A 1 91 ? -3.648 -1.417 12.390 1.00 91.75 91 ALA A CA 1
ATOM 744 C C . ALA A 1 91 ? -5.126 -1.675 12.044 1.00 91.75 91 ALA A C 1
ATOM 746 O O . ALA A 1 91 ? -6.018 -1.146 12.707 1.00 91.75 91 ALA A O 1
ATOM 747 N N . TRP A 1 92 ? -5.411 -2.477 11.014 1.00 94.88 92 TRP A N 1
ATOM 748 C CA . TRP A 1 92 ? -6.783 -2.741 10.594 1.00 94.88 92 TRP A CA 1
ATOM 749 C C . TRP A 1 92 ? -7.514 -3.663 11.588 1.00 94.88 92 TRP A C 1
ATOM 751 O O . TRP A 1 92 ? -6.931 -4.616 12.117 1.00 94.88 92 TRP A O 1
ATOM 761 N N . PRO A 1 93 ? -8.819 -3.440 11.831 1.00 94.31 93 PRO A N 1
ATOM 762 C CA . PRO A 1 93 ? -9.620 -4.315 12.668 1.00 94.31 93 PRO A CA 1
ATOM 763 C C . PRO A 1 93 ? -9.655 -5.728 12.075 1.00 94.31 93 PRO A C 1
ATOM 765 O O . PRO A 1 93 ? -9.969 -5.929 10.903 1.00 94.31 93 PRO A O 1
ATOM 768 N N . GLY A 1 94 ? -9.333 -6.724 12.902 1.00 93.81 94 GLY A N 1
ATOM 769 C CA . GLY A 1 94 ? -9.276 -8.125 12.476 1.00 93.81 94 GLY A CA 1
ATOM 770 C C . GLY A 1 94 ? -7.997 -8.516 11.730 1.00 93.81 94 GLY A C 1
ATOM 771 O O . GLY A 1 94 ? -7.950 -9.608 11.163 1.00 93.81 94 GLY A O 1
ATOM 772 N N . ALA A 1 95 ? -6.960 -7.669 11.737 1.00 94.25 95 ALA A N 1
ATOM 773 C CA . ALA A 1 95 ? -5.666 -8.006 11.160 1.00 94.25 95 ALA A CA 1
ATOM 774 C C . ALA A 1 95 ? -5.113 -9.328 11.741 1.00 94.25 95 ALA A C 1
ATOM 776 O O . ALA A 1 95 ? -5.089 -9.509 12.965 1.00 94.25 95 ALA A O 1
ATOM 777 N N . PRO A 1 96 ? -4.639 -10.260 10.891 1.00 94.19 96 PRO A N 1
ATOM 778 C CA . PRO A 1 96 ? -4.023 -11.498 11.350 1.00 94.19 96 PRO A CA 1
ATOM 779 C C . PRO A 1 96 ? -2.845 -11.252 12.299 1.00 94.19 96 PRO A C 1
ATOM 781 O O . PRO A 1 96 ? -2.022 -10.362 12.080 1.00 94.19 96 PRO A O 1
ATOM 784 N N . SER A 1 97 ? -2.698 -12.103 13.318 1.00 91.81 97 SER A N 1
ATOM 785 C CA . SER A 1 97 ? -1.614 -11.991 14.307 1.00 91.81 97 SER A CA 1
ATOM 786 C C . SER A 1 97 ? -0.212 -12.097 13.696 1.00 91.81 97 SER A C 1
ATOM 788 O O . SER A 1 97 ? 0.742 -11.557 14.254 1.00 91.81 97 SER A O 1
ATOM 790 N N . CYS A 1 98 ? -0.072 -12.728 12.527 1.00 91.06 98 CYS A N 1
ATOM 791 C CA . CYS A 1 98 ? 1.196 -12.786 11.801 1.00 91.06 98 CYS A CA 1
ATOM 792 C C . CYS A 1 98 ? 1.690 -11.411 11.315 1.00 91.06 98 CYS A C 1
ATOM 794 O O . CYS A 1 98 ? 2.883 -11.266 11.067 1.00 91.06 98 CYS A O 1
ATOM 796 N N . LEU A 1 99 ? 0.820 -10.396 11.229 1.00 92.50 99 LEU A N 1
ATOM 797 C CA . LEU A 1 99 ? 1.188 -9.026 10.851 1.00 92.50 99 LEU A CA 1
ATOM 798 C C . LEU A 1 99 ? 1.679 -8.183 12.040 1.00 92.50 99 LEU A C 1
ATOM 800 O O . LEU A 1 99 ? 2.100 -7.046 11.861 1.00 92.50 99 LEU A O 1
ATOM 804 N N . GLN A 1 100 ? 1.666 -8.716 13.262 1.00 91.69 100 GLN A N 1
ATOM 805 C CA . GLN A 1 100 ? 2.055 -7.946 14.450 1.00 91.69 100 GLN A CA 1
ATOM 806 C C . GLN A 1 100 ? 3.574 -7.767 14.580 1.00 91.69 100 GLN A C 1
ATOM 808 O O . GLN A 1 100 ? 4.043 -6.891 15.303 1.00 91.69 100 GLN A O 1
ATOM 813 N N . LEU A 1 101 ? 4.368 -8.578 13.873 1.00 91.12 101 LEU A N 1
ATOM 814 C CA . LEU A 1 101 ? 5.826 -8.558 13.961 1.00 91.12 101 LEU A CA 1
ATOM 815 C C . LEU A 1 101 ? 6.474 -8.252 12.607 1.00 91.12 101 LEU A C 1
ATOM 817 O O . LEU A 1 101 ? 5.983 -8.712 11.574 1.00 91.12 101 LEU A O 1
ATOM 821 N N . PRO A 1 102 ? 7.598 -7.508 12.593 1.00 88.75 102 PRO A N 1
ATOM 822 C CA . PRO A 1 102 ? 8.379 -7.305 11.384 1.00 88.75 102 PRO A CA 1
ATOM 823 C C . PRO A 1 102 ? 8.870 -8.598 10.771 1.00 88.75 102 PRO A C 1
ATOM 825 O O . PRO A 1 102 ? 9.359 -9.489 11.469 1.00 88.75 102 PRO A O 1
ATOM 828 N N . THR A 1 103 ? 8.802 -8.64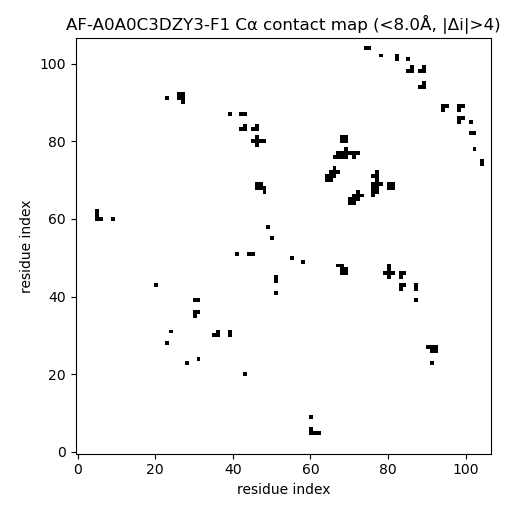3 9.441 1.00 86.88 103 THR A N 1
ATOM 829 C CA . THR A 1 103 ? 9.517 -9.659 8.682 1.00 86.88 103 THR A CA 1
ATOM 830 C C . THR A 1 103 ? 11.002 -9.408 8.892 1.00 86.88 103 THR A C 1
ATOM 832 O O . THR A 1 103 ? 11.484 -8.279 8.745 1.00 86.88 103 THR A O 1
ATOM 835 N N . LYS A 1 104 ? 11.711 -10.461 9.287 1.00 86.06 104 LYS A N 1
ATOM 836 C CA . LYS A 1 104 ? 13.161 -10.457 9.438 1.00 86.06 104 LYS A CA 1
ATOM 837 C C . LYS A 1 104 ? 13.762 -11.201 8.261 1.00 86.06 104 LYS A C 1
ATOM 839 O O . LYS A 1 104 ? 13.188 -12.177 7.785 1.00 86.06 104 LYS A O 1
ATOM 84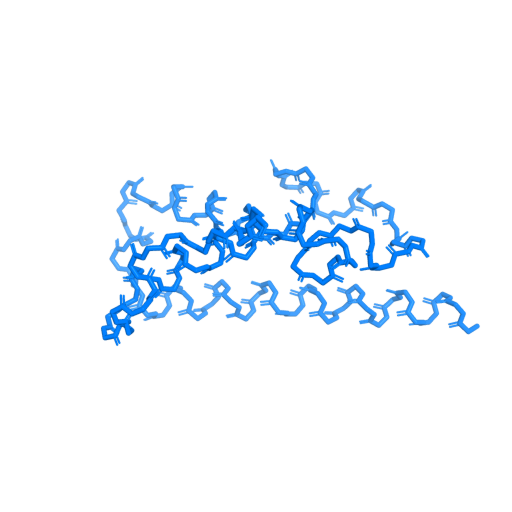4 N N . MET A 1 105 ? 14.921 -10.742 7.814 1.00 79.38 105 MET A N 1
ATOM 845 C CA . MET A 1 105 ? 15.729 -11.521 6.894 1.00 79.38 105 MET A CA 1
ATOM 846 C C . MET A 1 105 ? 16.274 -12.725 7.666 1.00 79.38 105 MET A C 1
ATOM 848 O O . MET A 1 105 ? 16.901 -12.552 8.714 1.00 79.38 105 MET A O 1
ATOM 852 N N . ASN A 1 106 ? 15.980 -13.933 7.195 1.00 69.19 106 ASN A N 1
ATOM 853 C CA . ASN A 1 106 ? 16.667 -15.119 7.691 1.00 69.19 106 ASN A CA 1
ATOM 854 C C . ASN A 1 106 ? 18.091 -15.046 7.127 1.00 69.19 106 ASN A C 1
ATOM 856 O O . ASN A 1 106 ? 18.239 -14.895 5.915 1.00 69.19 106 ASN A O 1
ATOM 860 N N . GLY A 1 107 ? 19.092 -15.026 8.011 1.00 52.09 107 GLY A N 1
ATOM 861 C CA . GLY A 1 107 ? 20.507 -14.969 7.628 1.00 52.09 107 GLY A CA 1
ATOM 862 C C . GLY A 1 107 ? 20.993 -16.221 6.914 1.00 52.09 107 GLY A C 1
ATOM 863 O O . GLY A 1 107 ? 20.303 -17.263 7.004 1.00 52.09 107 GLY A O 1
#

Foldseek 3Di:
DVVVVLVVVLVVVVVVLVVLVVVLCVQCVVCCVDPNVVVLLQLSQQLDDDDPDDVSVVDDRDPDPQCAGCNHPDCVRHQRSVLSVLVSQCPGPPRDPVSVDGDDDDD

Mean predicted aligned error: 6.13 Å

Sequence (107 aa):
LWLVRSILWELYKLNFRYELYALDRTIVPDCWATSEARSQQTLLHSIFPGESGLGMWSEPLPREPHELGMCAHSMEVALPYVNNFRELLSAWPGAPSCLQLPTKMNG

Secondary structure (DSSP, 8-state):
-HHHHHHHHHHHHHHHHHHHHHHHHHH-HHHHHSTTHHHHHHHHHHTSSS-SSS-TTSSPPPS-TTSSSTT-SSHHHHHHHHHHHHHHHHTSTT--GGGGS------

Radius of gyration: 15.05 Å; Cα contacts (8 Å, |Δi|>4): 85; chains: 1; bounding box: 33×32×42 Å

Organism: NCBI:txid1036808

pLDDT: mean 84.51, std 12.07, range [45.41, 96.06]